Protein AF-A0A1A8H586-F1 (afdb_monomer_lite)

Foldseek 3Di:
DDDDCDPNPLDVPDDDDDDDDDDDPDDDPDDDDAAEDPVNDDDPDWDWRQDQWDWDADPPVRDIDIDGDRDTHTYD

Secondary structure (DSSP, 8-state):
------SS-S-TT-------------S-------B--TT-PPPSS--EEEEEEEEEE-TTT--EEEEEEEEEEEB-

Organism: NCBI:txid1143690

Structure (mmCIF, N/CA/C/O backbone):
data_AF-A0A1A8H586-F1
#
_entry.id   AF-A0A1A8H586-F1
#
loop_
_atom_site.group_PDB
_atom_site.id
_atom_site.type_symbol
_atom_site.label_atom_id
_atom_site.label_alt_id
_atom_site.label_comp_id
_atom_site.label_asym_id
_atom_site.label_entity_id
_atom_site.label_seq_id
_atom_site.pdbx_PDB_ins_code
_atom_site.Cartn_x
_atom_site.Cartn_y
_atom_site.Cartn_z
_atom_site.occupancy
_atom_site.B_iso_or_equiv
_atom_site.auth_seq_id
_atom_site.auth_comp_id
_atom_site.auth_asym_id
_atom_site.auth_atom_id
_atom_site.pdbx_PDB_model_num
ATOM 1 N N . PHE A 1 1 ? -1.765 9.412 0.927 1.00 89.75 1 PHE A N 1
ATOM 2 C CA . PHE A 1 1 ? -0.589 9.781 1.744 1.00 89.75 1 PHE A CA 1
ATOM 3 C C . PHE A 1 1 ? 0.665 9.584 0.910 1.00 89.75 1 PHE A C 1
ATOM 5 O O . PHE A 1 1 ? 0.651 8.708 0.054 1.00 89.75 1 PHE A O 1
ATOM 12 N N . VAL A 1 2 ? 1.712 10.388 1.115 1.00 91.38 2 VAL A N 1
ATOM 13 C CA . VAL A 1 2 ? 3.016 10.175 0.463 1.00 91.38 2 VAL A CA 1
ATOM 14 C C . VAL A 1 2 ? 3.946 9.534 1.480 1.00 91.38 2 VAL A C 1
ATOM 16 O O . VAL A 1 2 ? 4.186 10.111 2.538 1.00 91.38 2 VAL A O 1
ATOM 19 N N . LEU A 1 3 ? 4.447 8.342 1.166 1.00 93.62 3 LEU A N 1
ATOM 20 C CA . LEU A 1 3 ? 5.420 7.641 1.995 1.00 93.62 3 LEU A CA 1
ATOM 21 C C . LEU A 1 3 ? 6.803 7.841 1.381 1.00 93.62 3 LEU A C 1
ATOM 23 O O . LEU A 1 3 ? 7.106 7.333 0.303 1.00 93.62 3 LEU A O 1
ATOM 27 N N . GLU A 1 4 ? 7.631 8.650 2.031 1.00 90.12 4 GLU A N 1
ATOM 28 C CA . GLU A 1 4 ? 8.922 9.030 1.470 1.00 90.12 4 GLU A CA 1
ATOM 29 C C . GLU A 1 4 ? 9.987 7.958 1.708 1.00 90.12 4 GLU A C 1
ATOM 31 O O . GLU A 1 4 ? 10.152 7.448 2.819 1.00 90.12 4 GLU A O 1
ATOM 36 N N . ASN A 1 5 ? 10.813 7.704 0.690 1.00 85.50 5 ASN A N 1
ATOM 37 C CA . ASN A 1 5 ? 12.031 6.915 0.849 1.00 85.50 5 ASN A CA 1
ATOM 38 C C . ASN A 1 5 ? 13.145 7.732 1.533 1.00 85.50 5 ASN A C 1
ATOM 40 O O . ASN A 1 5 ? 14.146 8.115 0.923 1.00 85.50 5 ASN A O 1
ATOM 44 N N . LYS A 1 6 ? 12.959 8.042 2.817 1.00 84.06 6 LYS A N 1
ATOM 45 C CA . LYS A 1 6 ? 13.981 8.658 3.670 1.00 84.06 6 LYS A CA 1
ATOM 46 C C . LYS A 1 6 ? 14.666 7.575 4.494 1.00 84.06 6 LYS A C 1
ATOM 48 O O . LYS A 1 6 ? 13.995 6.786 5.139 1.00 84.06 6 LYS A O 1
ATOM 53 N N . LYS A 1 7 ? 16.004 7.585 4.545 1.00 86.25 7 LYS A N 1
ATOM 54 C CA . LYS A 1 7 ? 16.817 6.625 5.324 1.00 86.25 7 LYS A CA 1
ATOM 55 C C . LYS A 1 7 ? 16.695 5.161 4.851 1.00 86.25 7 LYS A C 1
ATOM 57 O O . LYS A 1 7 ? 16.636 4.263 5.680 1.00 86.25 7 LYS A O 1
ATOM 62 N N . LYS A 1 8 ? 16.737 4.927 3.529 1.00 84.88 8 LYS A N 1
ATOM 63 C CA . LYS A 1 8 ? 16.744 3.584 2.906 1.00 84.88 8 LYS A CA 1
ATOM 64 C C . LYS A 1 8 ? 15.494 2.754 3.241 1.00 84.88 8 LYS A C 1
ATOM 66 O O . LYS A 1 8 ? 15.601 1.630 3.716 1.00 84.88 8 LYS A O 1
ATOM 71 N N . LYS A 1 9 ? 14.320 3.330 3.004 1.00 92.06 9 LYS A N 1
ATOM 72 C CA . LYS A 1 9 ? 13.032 2.632 3.088 1.00 92.06 9 LYS A CA 1
ATOM 73 C C . LYS A 1 9 ? 12.739 1.906 1.775 1.00 92.06 9 LYS A C 1
ATOM 75 O O . LYS A 1 9 ? 13.354 2.208 0.750 1.00 92.06 9 LYS A O 1
ATOM 80 N N . PHE A 1 10 ? 11.798 0.971 1.808 1.00 93.19 10 PHE A N 1
ATOM 81 C CA . PHE A 1 10 ? 11.360 0.157 0.672 1.00 93.19 10 PHE A CA 1
ATOM 82 C C . PHE A 1 10 ? 12.481 -0.700 0.073 1.00 93.19 10 PHE A C 1
ATOM 84 O O . PHE A 1 10 ? 12.572 -0.876 -1.142 1.00 93.19 10 PHE A O 1
ATOM 91 N N . LEU A 1 11 ? 13.378 -1.206 0.922 1.00 93.69 11 LEU A N 1
ATOM 92 C CA . LEU A 1 11 ? 14.390 -2.164 0.485 1.00 93.69 11 LEU A CA 1
ATOM 93 C C . LEU A 1 11 ? 13.742 -3.520 0.195 1.00 93.69 11 LEU A C 1
ATOM 95 O O . LEU A 1 11 ? 12.749 -3.898 0.813 1.00 93.69 11 LEU A O 1
ATOM 99 N N . CYS A 1 12 ? 14.331 -4.271 -0.735 1.00 93.81 12 CYS A N 1
ATOM 100 C CA . CYS A 1 12 ? 13.887 -5.629 -1.031 1.00 93.81 12 CYS A CA 1
ATOM 101 C C . CYS A 1 12 ? 13.915 -6.492 0.243 1.00 93.81 12 CYS A C 1
ATOM 103 O O . CYS A 1 12 ? 14.918 -6.501 0.959 1.00 93.81 12 CYS A O 1
ATOM 105 N N . GLY A 1 13 ? 12.811 -7.190 0.521 1.00 95.00 13 GLY A N 1
ATOM 106 C CA . GLY A 1 13 ? 12.652 -8.042 1.703 1.00 95.00 13 GLY A CA 1
ATOM 107 C C . GLY A 1 13 ? 12.461 -7.297 3.029 1.00 95.00 13 GLY A C 1
ATOM 108 O O . GLY A 1 13 ? 12.395 -7.948 4.068 1.00 95.00 13 GLY A O 1
ATOM 109 N N . ALA A 1 14 ? 12.383 -5.963 3.026 1.00 95.88 14 ALA A N 1
ATOM 110 C CA . ALA A 1 14 ? 12.150 -5.185 4.237 1.00 95.88 14 ALA A CA 1
ATOM 111 C C . ALA A 1 14 ? 10.655 -4.960 4.500 1.00 95.88 14 ALA A C 1
ATOM 113 O O . ALA A 1 14 ? 9.861 -4.800 3.573 1.00 95.88 14 ALA A O 1
ATOM 114 N N . THR A 1 15 ? 10.310 -4.851 5.784 1.00 96.06 15 THR A N 1
ATOM 115 C CA . THR A 1 15 ? 9.018 -4.339 6.250 1.00 96.06 15 THR A CA 1
ATOM 116 C C . THR A 1 15 ? 9.238 -2.969 6.871 1.00 96.06 15 THR A C 1
ATOM 118 O O . THR A 1 15 ? 10.022 -2.822 7.810 1.00 96.06 15 THR A O 1
ATOM 121 N N . ASP A 1 16 ? 8.535 -1.964 6.359 1.00 96.44 16 ASP A N 1
ATOM 122 C CA . ASP A 1 16 ? 8.645 -0.586 6.817 1.00 96.44 16 ASP A CA 1
ATOM 123 C C . ASP A 1 16 ? 7.326 -0.075 7.391 1.00 96.44 16 ASP A C 1
ATOM 125 O O . ASP A 1 16 ? 6.283 -0.155 6.748 1.00 96.44 16 ASP A O 1
ATOM 129 N N . THR A 1 17 ? 7.397 0.515 8.585 1.00 95.44 17 THR A N 1
ATOM 130 C CA . THR A 1 17 ? 6.251 1.149 9.246 1.00 95.44 17 T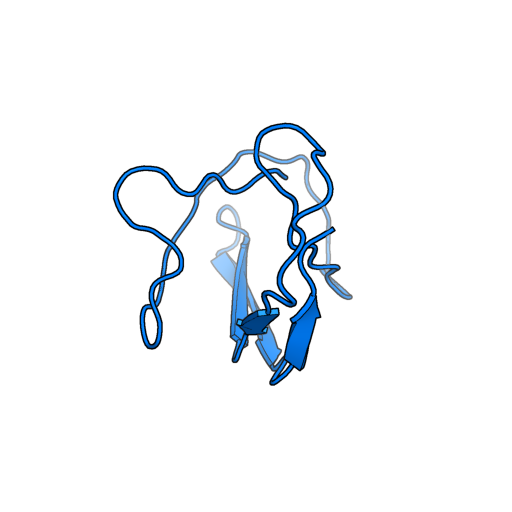HR A CA 1
ATOM 131 C C . THR A 1 17 ? 6.261 2.656 9.023 1.00 95.44 17 THR A C 1
ATOM 133 O O . THR A 1 17 ? 7.301 3.309 9.159 1.00 95.44 17 THR A O 1
ATOM 136 N N . PHE A 1 18 ? 5.084 3.203 8.725 1.00 95.56 18 PHE A N 1
ATOM 137 C CA . PHE A 1 18 ? 4.828 4.632 8.600 1.00 95.56 18 PHE A CA 1
ATOM 138 C C . PHE A 1 18 ? 3.603 4.998 9.431 1.00 95.56 18 PHE A C 1
ATOM 140 O O . PHE A 1 18 ? 2.637 4.240 9.473 1.00 95.56 18 PHE A O 1
ATOM 147 N N . GLU A 1 19 ? 3.639 6.175 10.045 1.00 94.31 19 GLU A N 1
ATOM 148 C CA . GLU A 1 19 ? 2.542 6.711 10.843 1.00 94.31 19 GLU A CA 1
ATOM 149 C C . GLU A 1 19 ? 2.150 8.084 10.297 1.00 94.31 19 GLU A C 1
ATOM 151 O O . GLU A 1 19 ? 3.009 8.902 9.956 1.00 94.31 19 GLU A O 1
ATOM 156 N N . PHE A 1 20 ? 0.849 8.321 10.167 1.00 94.12 20 PHE A N 1
ATOM 157 C CA . PHE A 1 20 ? 0.292 9.582 9.700 1.00 94.12 20 PHE A CA 1
ATOM 158 C C . PHE A 1 20 ? -1.086 9.801 10.318 1.00 94.12 20 PHE A C 1
ATOM 160 O O . PHE A 1 20 ? -1.817 8.852 10.598 1.00 94.12 20 PHE A O 1
ATOM 167 N N . SER A 1 21 ? -1.463 11.065 10.497 1.00 93.12 21 SER A N 1
ATOM 168 C CA . SER A 1 21 ? -2.811 11.420 10.922 1.00 93.12 21 SER A CA 1
ATOM 169 C C . SER A 1 21 ? -3.787 11.365 9.746 1.00 93.12 21 SER A C 1
ATOM 171 O O . SER A 1 21 ? -3.452 11.664 8.596 1.00 93.12 21 SER A O 1
ATOM 173 N N . SER A 1 22 ? -5.025 10.982 10.036 1.00 91.00 22 SER A N 1
ATOM 174 C CA . SER A 1 22 ? -6.130 11.014 9.084 1.00 91.00 22 SER A CA 1
ATOM 175 C C . SER A 1 22 ? -7.433 11.315 9.819 1.00 91.00 22 SER A C 1
ATOM 177 O O . SER A 1 22 ? -7.501 11.213 11.042 1.00 91.00 22 SER A O 1
ATOM 179 N N . LYS A 1 23 ? -8.468 11.717 9.080 1.00 91.69 23 LYS A N 1
ATOM 180 C CA . LYS A 1 23 ? -9.836 11.714 9.612 1.00 91.69 23 LYS A CA 1
ATOM 181 C C . LYS A 1 23 ? -10.318 10.271 9.773 1.00 91.69 23 LYS A C 1
ATOM 183 O O . LYS A 1 23 ? -9.817 9.391 9.079 1.00 91.69 23 LYS A O 1
ATOM 188 N N . HIS A 1 24 ? -11.345 10.051 10.586 1.00 90.44 24 HIS A N 1
ATOM 189 C CA . HIS A 1 24 ? -11.989 8.743 10.672 1.00 90.44 24 HIS A CA 1
ATOM 190 C C . HIS A 1 24 ? -12.466 8.278 9.282 1.00 90.44 24 HIS A C 1
ATOM 192 O O . HIS A 1 24 ? -13.210 8.994 8.603 1.00 90.44 24 HIS A O 1
ATOM 198 N N . LEU A 1 25 ? -11.992 7.107 8.846 1.00 91.12 25 LEU A N 1
ATOM 199 C CA . LEU A 1 25 ? -12.299 6.530 7.530 1.00 91.12 25 LEU A CA 1
ATOM 200 C C . LEU A 1 25 ? -13.401 5.463 7.587 1.00 91.12 25 LEU A C 1
ATOM 202 O O . LEU A 1 25 ? -13.867 5.037 6.534 1.00 91.12 25 LEU A O 1
ATOM 206 N N . GLY A 1 26 ? -13.834 5.060 8.787 1.00 91.69 26 GLY A N 1
ATOM 207 C CA . GLY A 1 26 ? -14.723 3.917 8.967 1.00 91.69 26 GLY A CA 1
ATOM 208 C C . GLY A 1 26 ? -14.031 2.599 8.615 1.00 91.69 26 GLY A C 1
ATOM 209 O O . GLY A 1 26 ? -12.823 2.444 8.806 1.00 91.69 26 GLY A O 1
ATOM 210 N N . GLU A 1 27 ? -14.808 1.649 8.101 1.00 93.06 27 GLU A N 1
ATOM 211 C CA . GLU A 1 27 ? -14.294 0.370 7.617 1.00 93.06 27 GLU A CA 1
ATOM 212 C C . GLU A 1 27 ? -13.507 0.554 6.310 1.00 93.06 27 GLU A C 1
ATOM 214 O O . GLU A 1 27 ? -13.994 1.136 5.336 1.00 93.06 27 GLU A O 1
ATOM 219 N N . ILE A 1 28 ? -12.273 0.050 6.279 1.00 94.75 28 ILE A N 1
ATOM 220 C CA . ILE A 1 28 ? -11.400 0.181 5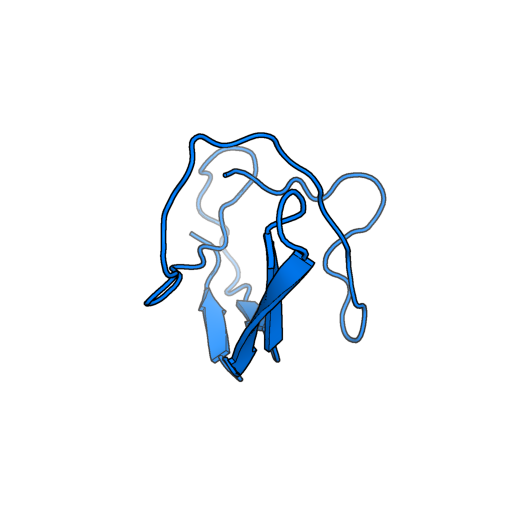.111 1.00 94.75 28 ILE A CA 1
ATOM 221 C C . ILE A 1 28 ? -11.669 -0.972 4.142 1.00 94.75 28 ILE A C 1
ATOM 223 O O . ILE A 1 28 ? -11.173 -2.079 4.328 1.00 94.75 28 ILE A O 1
ATOM 227 N N . ALA A 1 29 ? -12.403 -0.689 3.065 1.00 94.88 29 ALA A N 1
ATOM 228 C CA . ALA A 1 29 ? -12.726 -1.680 2.036 1.00 94.88 29 ALA A CA 1
ATOM 229 C C . ALA A 1 29 ? -11.564 -1.989 1.069 1.00 94.88 29 ALA A C 1
ATOM 231 O O . ALA A 1 29 ? -11.541 -3.043 0.439 1.00 94.88 29 ALA A O 1
ATOM 232 N N . GLY A 1 30 ? -10.607 -1.070 0.908 1.00 95.25 30 GLY A N 1
ATOM 233 C CA . GLY A 1 30 ? -9.518 -1.233 -0.053 1.00 95.25 30 GLY A CA 1
ATOM 234 C C . GLY A 1 30 ? -8.492 -0.108 -0.019 1.00 95.25 30 GLY A C 1
ATOM 235 O O . GLY A 1 30 ? -8.713 0.949 0.574 1.00 95.25 30 GLY A O 1
ATOM 236 N N . ILE A 1 31 ? -7.365 -0.343 -0.691 1.00 95.62 31 ILE A N 1
ATOM 237 C CA . ILE A 1 31 ? -6.267 0.616 -0.834 1.00 95.62 31 ILE A CA 1
ATOM 238 C C . ILE A 1 31 ? -5.819 0.718 -2.293 1.00 95.62 31 ILE A C 1
ATOM 240 O O . ILE A 1 31 ? -5.987 -0.208 -3.081 1.00 95.62 31 ILE A O 1
ATOM 244 N N . CYS A 1 32 ? -5.213 1.849 -2.642 1.00 95.62 32 CYS A N 1
ATOM 245 C CA . CYS A 1 32 ? -4.500 2.040 -3.902 1.00 95.62 32 CYS A CA 1
ATOM 246 C C . CYS A 1 32 ? -3.049 2.407 -3.589 1.00 95.62 32 CYS A C 1
ATOM 248 O O . CYS A 1 32 ? -2.796 3.289 -2.765 1.00 95.62 32 CYS A O 1
ATOM 250 N N . LEU A 1 33 ? -2.103 1.747 -4.254 1.00 95.44 33 LEU A N 1
ATOM 251 C CA . LEU A 1 33 ? -0.670 1.989 -4.105 1.00 95.44 33 LEU A CA 1
ATOM 252 C C . LEU A 1 33 ? -0.098 2.509 -5.422 1.00 95.44 33 LEU A C 1
ATOM 254 O O . LEU A 1 33 ? -0.443 2.015 -6.493 1.00 95.44 33 LEU A O 1
ATOM 258 N N . GLY A 1 34 ? 0.788 3.498 -5.336 1.00 94.31 34 GLY A N 1
ATOM 259 C CA . GLY A 1 34 ? 1.472 4.077 -6.487 1.00 94.31 34 GLY A CA 1
ATOM 260 C C . GLY A 1 34 ? 2.952 4.275 -6.194 1.00 94.31 34 GLY A C 1
ATOM 261 O O . GLY A 1 34 ? 3.323 4.666 -5.087 1.00 94.31 34 GLY A O 1
ATOM 262 N N . HIS A 1 35 ? 3.793 4.009 -7.190 1.00 92.81 35 HIS A N 1
ATOM 263 C CA . HIS A 1 35 ? 5.231 4.221 -7.115 1.00 92.81 35 HIS A CA 1
ATOM 264 C C . HIS A 1 35 ? 5.578 5.445 -7.959 1.00 92.81 35 HIS A C 1
ATOM 266 O O . HIS A 1 35 ? 5.471 5.409 -9.178 1.00 92.81 35 HIS A O 1
ATOM 272 N N . VAL A 1 36 ? 5.954 6.544 -7.307 1.00 90.31 36 VAL A N 1
ATOM 273 C CA . VAL A 1 36 ? 6.197 7.834 -7.968 1.00 90.31 36 VAL A CA 1
ATOM 274 C C . VAL A 1 36 ? 7.641 8.284 -7.798 1.00 90.31 36 VAL A C 1
ATOM 276 O O . VAL A 1 36 ? 8.240 8.115 -6.732 1.00 90.31 36 VAL A O 1
ATOM 279 N N . SER A 1 37 ? 8.212 8.879 -8.844 1.00 87.56 37 SER A N 1
ATOM 280 C CA . SER A 1 37 ? 9.550 9.473 -8.759 1.00 87.56 37 SER A CA 1
ATOM 281 C C . SER A 1 37 ? 9.528 10.786 -7.964 1.00 87.56 37 SER A C 1
ATOM 283 O O . SER A 1 37 ? 8.559 11.541 -8.008 1.00 87.56 37 SER A O 1
ATOM 285 N N . LYS A 1 38 ? 10.629 11.094 -7.261 1.00 78.88 38 LYS A N 1
ATOM 286 C CA . LYS A 1 38 ? 10.749 12.262 -6.362 1.00 78.88 38 LYS A CA 1
ATOM 287 C C . LYS A 1 38 ? 10.433 13.616 -7.031 1.00 78.88 38 LYS A C 1
ATOM 289 O O . LYS A 1 38 ? 10.037 14.541 -6.333 1.00 78.88 38 LYS A O 1
ATOM 294 N N . ASP A 1 39 ? 10.548 13.702 -8.358 1.00 76.50 39 AS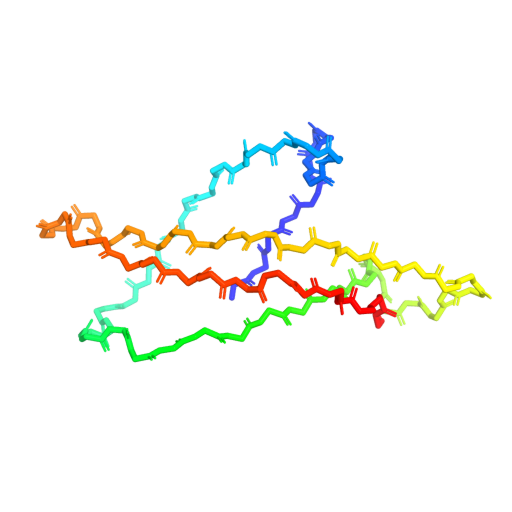P A N 1
ATOM 295 C CA . ASP A 1 39 ? 10.352 14.934 -9.136 1.00 76.50 39 ASP A CA 1
ATOM 296 C C . ASP A 1 39 ? 9.348 14.771 -10.303 1.00 76.50 39 ASP A C 1
ATOM 298 O O . ASP A 1 39 ? 9.309 15.618 -11.194 1.00 76.50 39 ASP A O 1
ATOM 302 N N . GLY A 1 40 ? 8.606 13.656 -10.383 1.00 70.38 40 GLY A N 1
ATOM 303 C CA . GLY A 1 40 ? 7.746 13.346 -11.542 1.00 70.38 40 GLY A CA 1
ATOM 304 C C . GLY A 1 40 ? 8.511 13.187 -12.868 1.00 70.38 40 GLY A C 1
ATOM 305 O O . GLY A 1 40 ? 7.944 13.305 -13.955 1.00 70.38 40 GLY A O 1
ATOM 306 N N . LYS A 1 41 ? 9.828 12.963 -12.797 1.00 73.50 41 LYS A N 1
ATOM 307 C CA . LYS A 1 41 ? 10.683 12.770 -13.968 1.00 73.50 41 LYS A CA 1
ATOM 308 C C . LYS A 1 41 ? 10.535 11.342 -14.464 1.00 73.50 41 LYS A C 1
ATOM 310 O O . LYS A 1 41 ? 10.795 10.396 -13.724 1.00 73.50 41 LYS A O 1
ATOM 315 N N . LYS A 1 42 ? 10.240 11.200 -15.757 1.00 69.62 42 LYS A N 1
ATOM 316 C CA . LYS A 1 42 ? 10.262 9.900 -16.433 1.00 69.62 42 LYS A CA 1
ATOM 317 C C . LYS A 1 42 ? 11.631 9.248 -16.269 1.00 69.62 42 LYS A C 1
ATOM 319 O O . LYS A 1 42 ? 12.653 9.804 -16.679 1.00 69.62 42 LYS A O 1
ATOM 324 N N . VAL A 1 43 ? 11.643 8.056 -15.690 1.00 76.12 43 VAL A N 1
ATOM 325 C CA . VAL A 1 43 ? 12.852 7.244 -15.569 1.00 76.12 43 VAL A CA 1
ATOM 326 C C . VAL A 1 43 ? 13.003 6.423 -16.847 1.00 76.12 43 VAL A C 1
ATOM 328 O O . VAL A 1 43 ? 12.052 5.814 -17.318 1.00 76.12 43 VAL A O 1
ATOM 331 N N . LYS A 1 44 ? 14.201 6.427 -17.449 1.00 69.50 44 LYS A N 1
ATOM 332 C CA . LYS A 1 44 ? 14.477 5.689 -18.702 1.00 69.50 44 LYS A CA 1
ATOM 333 C C . LYS A 1 44 ? 14.474 4.168 -18.529 1.00 69.50 44 LYS A C 1
ATOM 335 O O . LYS A 1 44 ? 14.428 3.444 -19.516 1.00 69.50 44 LYS A O 1
ATOM 340 N N . LYS A 1 45 ? 14.606 3.699 -17.291 1.00 80.12 45 LYS A N 1
ATOM 341 C CA . LYS A 1 45 ? 14.654 2.287 -16.932 1.00 80.12 45 LYS A CA 1
ATOM 342 C C . LYS A 1 45 ? 13.316 1.894 -16.328 1.00 80.12 45 LYS A C 1
ATOM 344 O O . LYS A 1 45 ? 12.801 2.623 -15.483 1.00 80.12 45 LYS A O 1
ATOM 349 N N . GLU A 1 46 ? 12.816 0.730 -16.715 1.00 83.50 46 GLU A N 1
ATOM 350 C CA . GLU A 1 46 ? 11.697 0.097 -16.028 1.00 83.50 46 GLU A CA 1
ATOM 351 C C . GLU A 1 46 ? 12.128 -0.253 -14.600 1.00 83.50 46 GLU A C 1
ATOM 353 O O . GLU A 1 46 ? 13.058 -1.033 -14.370 1.00 83.50 46 GLU A O 1
ATOM 358 N N . VAL A 1 47 ? 11.497 0.407 -13.633 1.00 90.38 47 VAL A N 1
ATOM 359 C CA . VAL A 1 47 ? 11.711 0.183 -12.206 1.00 90.38 47 VAL A CA 1
ATOM 360 C C . VAL A 1 47 ? 10.374 -0.219 -11.616 1.00 90.38 47 VAL A C 1
ATOM 362 O O . VAL A 1 47 ? 9.379 0.481 -11.789 1.00 90.38 47 VAL A O 1
ATOM 365 N N . PHE A 1 48 ? 10.370 -1.332 -10.895 1.00 93.31 48 PHE A N 1
ATOM 366 C CA . PHE A 1 48 ? 9.191 -1.852 -10.224 1.00 93.31 48 PHE A CA 1
ATOM 367 C C . PHE A 1 48 ? 9.442 -1.907 -8.725 1.00 93.31 48 PHE A C 1
ATOM 369 O O . PHE A 1 48 ? 10.558 -2.183 -8.280 1.00 93.31 48 PHE A O 1
ATOM 376 N N . TRP A 1 49 ? 8.388 -1.672 -7.956 1.00 94.06 49 TRP A N 1
ATOM 377 C CA . TRP A 1 49 ? 8.337 -2.007 -6.543 1.00 94.06 49 TRP A CA 1
ATOM 378 C C . TRP A 1 49 ? 7.399 -3.199 -6.376 1.00 94.06 49 TRP A C 1
ATOM 380 O O . TRP A 1 49 ? 6.216 -3.106 -6.695 1.00 94.06 49 TRP A O 1
ATOM 390 N N . HIS A 1 50 ? 7.938 -4.336 -5.941 1.00 96.69 50 HIS A N 1
ATOM 391 C CA . HIS A 1 50 ? 7.131 -5.512 -5.630 1.00 96.69 50 HIS A CA 1
ATOM 392 C C . HIS A 1 50 ? 6.622 -5.398 -4.197 1.00 96.69 50 HIS A C 1
ATOM 394 O O . HIS A 1 50 ? 7.415 -5.310 -3.258 1.00 96.69 50 HIS A O 1
ATOM 400 N N . VAL A 1 51 ? 5.300 -5.35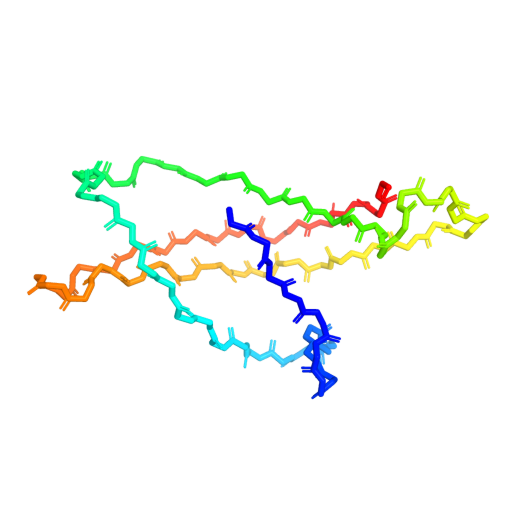8 -4.049 1.00 97.19 51 VAL A N 1
ATOM 401 C CA . VAL A 1 51 ? 4.626 -5.259 -2.756 1.00 97.19 51 VAL A CA 1
ATOM 402 C C . VAL A 1 51 ? 3.983 -6.595 -2.447 1.00 97.19 51 VAL A C 1
ATOM 404 O O . VAL A 1 51 ? 3.065 -7.013 -3.147 1.00 97.19 51 VAL A O 1
ATOM 407 N N . MET A 1 52 ? 4.450 -7.242 -1.382 1.00 97.75 52 MET A N 1
ATOM 408 C CA . MET A 1 52 ? 3.867 -8.496 -0.906 1.00 97.75 52 MET A CA 1
ATOM 409 C C . MET A 1 52 ? 2.572 -8.246 -0.131 1.00 97.75 52 MET A C 1
ATOM 411 O O . MET A 1 52 ? 1.529 -8.805 -0.456 1.00 97.75 52 MET A O 1
ATOM 415 N N . GLU A 1 53 ? 2.626 -7.380 0.878 1.00 97.69 53 GLU A N 1
ATOM 416 C CA . GLU A 1 53 ? 1.518 -7.119 1.793 1.00 97.69 53 GLU A CA 1
ATOM 417 C C . GLU A 1 53 ? 1.552 -5.668 2.272 1.00 97.69 53 GLU A C 1
ATOM 419 O O . GLU A 1 53 ? 2.623 -5.086 2.465 1.00 97.69 53 GLU A O 1
ATOM 424 N N . VAL A 1 54 ? 0.369 -5.100 2.501 1.00 97.81 54 VAL A N 1
ATOM 425 C CA . VAL A 1 54 ? 0.198 -3.866 3.266 1.00 97.81 54 VAL A CA 1
ATOM 426 C C . VAL A 1 54 ? -0.732 -4.123 4.438 1.00 97.81 54 VAL A C 1
ATOM 428 O O . VAL A 1 54 ? -1.849 -4.606 4.266 1.00 97.81 54 VAL A O 1
ATOM 431 N N . VAL A 1 55 ? -0.282 -3.736 5.631 1.00 97.81 55 VAL A N 1
ATOM 432 C CA . VAL A 1 55 ? -1.089 -3.775 6.850 1.00 97.81 55 VAL A CA 1
ATOM 433 C C . VAL A 1 55 ? -1.420 -2.349 7.259 1.00 97.81 55 VAL A C 1
ATOM 435 O O . VAL A 1 55 ? -0.528 -1.561 7.573 1.00 97.81 55 VAL A O 1
ATOM 438 N N . VAL A 1 56 ? -2.708 -2.013 7.270 1.00 96.81 56 VAL A N 1
ATOM 439 C CA . VAL A 1 56 ? -3.195 -0.731 7.785 1.00 96.81 56 VAL A CA 1
ATOM 440 C C . VAL A 1 56 ? -3.699 -0.945 9.201 1.00 96.81 56 VAL A C 1
ATOM 442 O O . VAL A 1 56 ? -4.560 -1.789 9.430 1.00 96.81 56 VAL A O 1
ATOM 445 N N . THR A 1 57 ? -3.157 -0.186 10.151 1.00 96.56 57 THR A N 1
ATOM 446 C CA . THR A 1 57 ? -3.633 -0.174 11.539 1.00 96.56 57 THR A CA 1
ATOM 447 C C . THR A 1 57 ? -4.322 1.156 11.815 1.00 96.56 57 THR A C 1
ATOM 449 O O . THR A 1 57 ? -3.697 2.210 11.719 1.00 96.56 57 THR A O 1
ATOM 452 N N . GLU A 1 58 ? -5.606 1.102 12.148 1.00 94.06 58 G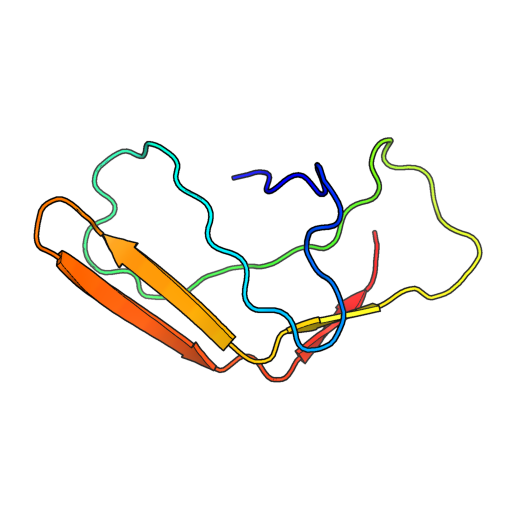LU A N 1
ATOM 453 C CA . GLU A 1 58 ? -6.349 2.218 12.729 1.00 94.06 58 GLU A CA 1
ATOM 454 C C . GLU A 1 58 ? -6.038 2.225 14.235 1.00 94.06 58 GLU A C 1
ATOM 456 O O . GLU A 1 58 ? -6.282 1.235 14.923 1.00 94.06 58 GLU A O 1
ATOM 461 N N . MET A 1 59 ? -5.388 3.280 14.731 1.00 92.56 59 MET A N 1
ATOM 462 C CA . MET A 1 59 ? -4.768 3.267 16.063 1.00 92.56 59 MET A CA 1
ATOM 463 C C . MET A 1 59 ? -5.734 3.576 17.212 1.00 92.56 59 MET A C 1
ATOM 465 O O . MET A 1 59 ? -5.420 3.221 18.345 1.00 92.56 59 MET A O 1
ATOM 469 N N . GLU A 1 60 ? -6.874 4.221 16.957 1.00 90.06 60 GLU A N 1
ATOM 470 C CA . GLU A 1 60 ? -7.834 4.607 17.997 1.00 90.06 60 GLU A CA 1
ATOM 471 C C . GLU A 1 60 ? -8.556 3.383 18.572 1.00 90.06 60 GLU A C 1
ATOM 473 O O . GLU A 1 60 ? -8.643 3.227 19.789 1.00 90.06 60 GLU A O 1
ATOM 478 N N . LEU A 1 61 ? -9.019 2.480 17.703 1.00 90.88 61 LEU A N 1
ATOM 479 C CA . LEU A 1 61 ? -9.692 1.235 18.087 1.00 90.88 61 LEU A CA 1
ATOM 480 C C . LEU A 1 61 ? -8.795 0.000 17.922 1.00 90.88 61 LEU A C 1
ATOM 482 O O . LEU A 1 61 ? -9.163 -1.093 18.349 1.00 90.88 61 LEU A O 1
ATOM 486 N N . GLY A 1 62 ? -7.619 0.151 17.308 1.00 91.69 62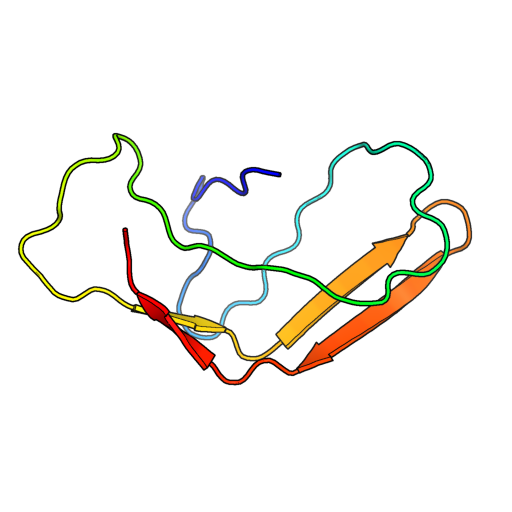 GLY A N 1
ATOM 487 C CA . GLY A 1 62 ? -6.657 -0.933 17.098 1.00 91.69 62 GLY A CA 1
ATOM 488 C C . GLY A 1 62 ? -7.019 -1.884 15.954 1.00 91.69 62 GLY A C 1
ATOM 489 O O . GLY A 1 62 ? -6.443 -2.973 15.859 1.00 91.69 62 GLY A O 1
ATOM 490 N N . ASN A 1 63 ? -7.959 -1.501 15.085 1.00 94.44 63 ASN A N 1
ATOM 491 C CA . ASN A 1 63 ? -8.380 -2.326 13.955 1.00 94.44 63 ASN A CA 1
ATOM 492 C C . ASN A 1 63 ? -7.233 -2.508 12.955 1.00 94.44 63 ASN A C 1
ATOM 494 O O . ASN A 1 63 ? -6.518 -1.558 12.631 1.00 94.44 63 ASN A O 1
ATOM 498 N N . LYS A 1 64 ? -7.083 -3.726 12.428 1.00 96.44 64 LYS A N 1
ATOM 499 C CA . LYS A 1 64 ? -6.052 -4.069 11.443 1.00 96.44 64 LYS A CA 1
ATOM 500 C C . LYS A 1 64 ? -6.672 -4.615 10.170 1.00 96.44 64 LYS A C 1
ATOM 502 O O . LYS A 1 64 ? -7.488 -5.529 10.221 1.00 96.44 64 LYS A O 1
ATOM 507 N N . TYR A 1 65 ? -6.214 -4.093 9.042 1.00 97.19 65 TYR A N 1
ATOM 508 C CA . TYR A 1 65 ? -6.650 -4.483 7.709 1.00 97.19 65 TYR A CA 1
ATOM 509 C C . TYR A 1 65 ? -5.441 -4.996 6.932 1.00 97.19 65 TYR A C 1
ATOM 511 O O . TYR A 1 65 ? -4.448 -4.279 6.789 1.00 97.19 65 TYR A O 1
ATOM 519 N N . PHE A 1 66 ? -5.523 -6.238 6.462 1.00 97.62 66 PHE A N 1
ATOM 520 C CA . PHE A 1 66 ? -4.450 -6.916 5.742 1.00 97.62 66 PHE A CA 1
ATOM 521 C C . PHE A 1 66 ? -4.790 -6.962 4.256 1.00 97.62 66 PHE A C 1
ATOM 523 O O . PHE A 1 66 ? -5.810 -7.525 3.861 1.00 97.62 66 PHE A O 1
ATOM 530 N N . PHE A 1 67 ? -3.924 -6.379 3.436 1.00 97.50 67 PHE A N 1
ATOM 531 C CA . PHE A 1 67 ? -4.045 -6.383 1.986 1.00 97.50 67 PHE A CA 1
ATOM 532 C C . PHE A 1 67 ? -2.882 -7.183 1.409 1.00 97.50 67 PHE A C 1
ATOM 534 O O . PHE A 1 67 ? -1.764 -6.676 1.310 1.00 97.50 67 PHE A O 1
ATOM 541 N N . HIS A 1 68 ? -3.143 -8.438 1.041 1.00 96.88 68 HIS A N 1
ATOM 542 C CA . HIS A 1 68 ? -2.176 -9.256 0.317 1.00 96.88 68 HIS A CA 1
ATOM 543 C C . HIS A 1 68 ? -2.170 -8.829 -1.152 1.00 96.88 68 HIS A C 1
ATOM 545 O O . HIS A 1 68 ? -3.161 -9.012 -1.859 1.00 96.88 68 HIS A O 1
ATOM 551 N N . CYS A 1 69 ? -1.085 -8.189 -1.582 1.00 94.19 69 CYS A N 1
ATOM 552 C CA . CYS A 1 69 ? -0.988 -7.603 -2.913 1.00 94.19 69 CYS A CA 1
ATOM 553 C C . CYS A 1 69 ? -0.315 -8.561 -3.900 1.00 94.19 69 CYS A C 1
ATOM 555 O O . CYS A 1 69 ? -0.859 -8.775 -4.977 1.00 94.19 69 CYS A O 1
ATOM 557 N N . ASP A 1 70 ? 0.867 -9.075 -3.537 1.00 96.69 70 ASP A N 1
ATOM 558 C CA . ASP A 1 70 ? 1.794 -9.810 -4.416 1.00 96.69 70 ASP A CA 1
ATOM 559 C C . ASP A 1 70 ? 1.877 -9.221 -5.840 1.00 96.69 70 ASP A C 1
ATOM 561 O O . ASP A 1 70 ? 1.670 -9.889 -6.852 1.00 96.69 70 ASP A O 1
ATOM 565 N N . ALA A 1 71 ? 2.122 -7.909 -5.920 1.00 96.25 71 ALA A N 1
ATOM 566 C CA . ALA A 1 71 ? 2.003 -7.154 -7.166 1.00 96.25 71 ALA A CA 1
ATOM 567 C C . ALA A 1 71 ? 3.229 -6.280 -7.445 1.00 96.25 71 ALA A C 1
ATOM 569 O O . ALA A 1 71 ? 3.809 -5.670 -6.542 1.00 96.25 71 ALA A O 1
ATOM 570 N N . GLN A 1 72 ? 3.604 -6.183 -8.722 1.00 96.25 72 GLN A N 1
ATOM 571 C CA . GLN A 1 72 ? 4.643 -5.270 -9.193 1.00 96.25 72 GLN A CA 1
ATOM 572 C C . GLN A 1 72 ? 4.034 -3.919 -9.572 1.00 96.25 72 GLN A C 1
ATOM 574 O O . GLN A 1 72 ? 3.220 -3.823 -10.488 1.00 96.25 72 GLN A O 1
ATOM 579 N N . ILE A 1 73 ? 4.467 -2.863 -8.887 1.00 95.31 73 ILE A N 1
ATOM 580 C CA . ILE A 1 73 ? 4.002 -1.495 -9.112 1.00 95.31 73 ILE A CA 1
ATOM 581 C C . ILE A 1 73 ? 5.065 -0.740 -9.920 1.00 95.31 73 ILE A C 1
ATOM 583 O O . ILE A 1 73 ? 6.170 -0.510 -9.406 1.00 95.31 73 ILE A O 1
ATOM 587 N N . PRO A 1 74 ? 4.780 -0.362 -11.180 1.00 93.44 74 PRO A N 1
ATOM 588 C CA . PRO A 1 74 ? 5.732 0.368 -12.005 1.00 93.44 74 PRO A CA 1
ATOM 589 C C . PRO A 1 74 ? 5.937 1.787 -11.476 1.00 93.44 74 PRO A C 1
ATOM 591 O O . PRO A 1 74 ? 5.002 2.431 -11.003 1.00 93.44 74 PRO A O 1
ATOM 594 N N . LEU A 1 75 ? 7.169 2.278 -11.584 1.00 91.69 75 LEU A N 1
ATOM 595 C CA . LEU A 1 75 ? 7.507 3.666 -11.298 1.00 91.69 75 LEU A CA 1
ATOM 596 C C . LEU A 1 75 ? 6.913 4.593 -12.368 1.00 91.69 75 LEU A C 1
ATOM 598 O O . LEU A 1 75 ? 7.236 4.458 -13.549 1.00 91.69 75 LEU A O 1
ATOM 602 N N . THR A 1 76 ? 6.097 5.551 -11.932 1.00 85.75 76 THR A N 1
ATOM 603 C CA . THR A 1 76 ? 5.521 6.629 -12.753 1.00 85.75 76 THR A CA 1
ATOM 604 C C . THR A 1 76 ? 6.239 7.962 -12.568 1.00 85.75 76 THR A C 1
ATOM 606 O O . THR A 1 76 ? 6.679 8.271 -11.429 1.00 85.75 76 THR A O 1
#

Sequence (76 aa):
FVLENKKKKFLCGATDTFEFSSKHLGEIAGICLGHVSKDGKKVKKEVFWHVMEVVVTEMELGNKYFFHCDAQIPLT

Radius of gyration: 13.95 Å; chains: 1; bounding box: 32×25×37 Å

pLDDT: mean 91.35, std 6.85, range [69.5, 97.81]

InterPro domains:
  IPR001024 PLAT/LH2 domain [PS50095] (1-76)
  IPR036392 PLAT/LH2 domain superfamily [SSF49723] (2-74)